Protein AF-A0A959HKR6-F1 (afdb_monomer_lite)

Secondary structure (DSSP, 8-state):
-HHHHHHHHHHHHTS-HHHHHSB-SSGGG-BHHHHHHHHHHHHHHHHHHHHHHHHHHH-

Radius of gyration: 15.31 Å; chains: 1; bounding box: 33×16×42 Å

pLDDT: mean 96.16, std 5.82, range [64.44, 98.62]

Sequence (59 aa):
MWANAEKFADHVENMPDEKLEEVFVDEKYGTYRRNIEGVIEHSYYHLGQISLIRKMILG

Foldseek 3Di:
DVVVVVVVVVVVVPDDPVQQQDCDPDPVCGGVVSVVVVVVVVVVVVVVVVVVVCVVVVD

Structure (mmCIF, N/CA/C/O backbone):
data_AF-A0A959HKR6-F1
#
_entry.id   AF-A0A959HKR6-F1
#
loop_
_atom_site.group_PDB
_atom_site.id
_atom_site.type_symbol
_atom_site.label_atom_id
_atom_site.label_alt_id
_atom_site.label_comp_id
_atom_site.label_asym_id
_atom_site.label_entity_id
_atom_site.label_seq_id
_atom_site.pdbx_PDB_ins_code
_atom_site.Cartn_x
_atom_site.Cartn_y
_atom_site.Cartn_z
_atom_site.occupancy
_atom_site.B_iso_or_equiv
_atom_site.auth_seq_id
_atom_site.auth_comp_id
_atom_site.auth_asym_id
_atom_site.auth_atom_id
_atom_site.pdbx_PDB_model_num
ATOM 1 N N . MET A 1 1 ? -3.554 -10.472 -10.498 1.00 64.44 1 MET A N 1
ATOM 2 C CA . MET A 1 1 ? -2.705 -9.430 -9.876 1.00 64.44 1 MET A CA 1
ATOM 3 C C . MET A 1 1 ? -3.467 -8.117 -9.721 1.00 64.44 1 MET A C 1
ATOM 5 O O . MET A 1 1 ? -3.605 -7.672 -8.597 1.00 64.44 1 MET A O 1
ATOM 9 N N . TRP A 1 2 ? -4.051 -7.557 -10.788 1.00 82.88 2 TRP A N 1
ATOM 10 C CA . TRP A 1 2 ? -4.820 -6.301 -10.722 1.00 82.88 2 TRP A CA 1
ATOM 11 C C . TRP A 1 2 ? -6.093 -6.437 -9.870 1.00 82.88 2 TRP A C 1
ATOM 13 O O . TRP A 1 2 ? -6.297 -5.652 -8.957 1.00 82.88 2 TRP A O 1
ATOM 23 N N . ALA A 1 3 ? -6.833 -7.539 -10.036 1.00 94.38 3 ALA A N 1
ATOM 24 C CA . ALA A 1 3 ? -7.986 -7.870 -9.190 1.00 94.38 3 ALA A CA 1
ATOM 25 C C . ALA A 1 3 ? -7.656 -8.043 -7.691 1.00 94.38 3 ALA A C 1
ATOM 27 O O . ALA A 1 3 ? -8.556 -7.997 -6.864 1.00 94.38 3 ALA A O 1
ATOM 28 N N . ASN A 1 4 ? -6.388 -8.275 -7.317 1.00 94.62 4 ASN A N 1
ATOM 29 C CA . ASN A 1 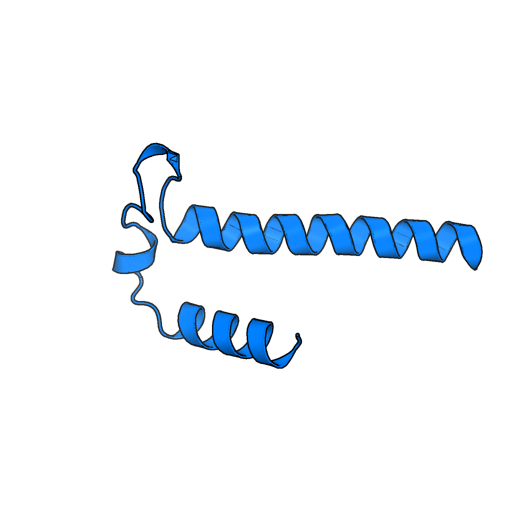4 ? -6.004 -8.333 -5.901 1.00 94.62 4 ASN A CA 1
ATOM 30 C C . ASN A 1 4 ? -5.761 -6.928 -5.343 1.00 94.62 4 ASN A C 1
ATOM 32 O O . ASN A 1 4 ? -6.099 -6.679 -4.194 1.00 94.62 4 ASN A O 1
ATOM 36 N N . ALA A 1 5 ? -5.187 -6.028 -6.151 1.00 94.31 5 ALA A N 1
ATOM 37 C CA . ALA A 1 5 ? -4.995 -4.631 -5.773 1.00 94.31 5 ALA A CA 1
ATOM 38 C C . ALA A 1 5 ? -6.342 -3.911 -5.622 1.00 94.31 5 ALA A C 1
ATOM 40 O O . ALA A 1 5 ? -6.531 -3.196 -4.648 1.00 94.31 5 ALA A O 1
ATOM 41 N N . GLU A 1 6 ? -7.284 -4.169 -6.532 1.00 96.75 6 GLU A N 1
ATOM 42 C CA . GLU A 1 6 ? -8.657 -3.655 -6.460 1.00 96.75 6 GLU A CA 1
ATOM 43 C C . GLU A 1 6 ? -9.373 -4.151 -5.198 1.00 96.75 6 GLU A C 1
ATOM 45 O O . GLU A 1 6 ? -9.754 -3.348 -4.359 1.00 96.75 6 GLU A O 1
ATOM 50 N N . LYS A 1 7 ? -9.403 -5.471 -4.959 1.00 97.44 7 LYS A N 1
ATOM 51 C CA . LYS A 1 7 ? -9.979 -6.036 -3.725 1.00 97.44 7 LYS A CA 1
ATOM 52 C C . LYS A 1 7 ? -9.341 -5.493 -2.446 1.00 97.44 7 LYS A C 1
ATOM 54 O O . LYS A 1 7 ? -10.028 -5.346 -1.440 1.00 97.44 7 LYS A O 1
ATOM 59 N N . PHE A 1 8 ? -8.029 -5.255 -2.460 1.00 96.19 8 PHE A N 1
ATOM 60 C CA . PHE A 1 8 ? -7.329 -4.657 -1.327 1.00 96.19 8 PHE A CA 1
ATOM 61 C C . PHE A 1 8 ? -7.770 -3.207 -1.108 1.00 96.19 8 PHE A C 1
ATOM 63 O O . PHE A 1 8 ? -8.099 -2.854 0.019 1.00 96.19 8 PHE A O 1
ATOM 70 N N . ALA A 1 9 ? -7.821 -2.398 -2.170 1.00 97.06 9 ALA A N 1
ATOM 71 C CA . ALA A 1 9 ? -8.286 -1.017 -2.102 1.00 97.06 9 ALA A CA 1
ATOM 72 C C . ALA A 1 9 ? -9.734 -0.935 -1.598 1.00 97.06 9 ALA A C 1
ATOM 74 O O . ALA A 1 9 ? -9.987 -0.199 -0.651 1.00 97.06 9 ALA A O 1
ATOM 75 N N . ASP A 1 10 ? -10.635 -1.772 -2.124 1.00 98.12 10 ASP A N 1
ATOM 76 C CA . ASP A 1 10 ? -12.030 -1.842 -1.675 1.00 98.12 10 ASP A CA 1
ATOM 77 C C . ASP A 1 10 ? -12.125 -2.198 -0.182 1.00 98.12 10 ASP A C 1
ATOM 79 O O . ASP A 1 10 ? -12.943 -1.647 0.552 1.00 98.12 10 ASP A O 1
ATOM 83 N N . HIS A 1 11 ? -11.290 -3.122 0.305 1.00 97.31 11 HIS A N 1
ATOM 84 C CA . HIS A 1 11 ? -11.252 -3.465 1.731 1.00 97.31 11 HIS A CA 1
ATOM 85 C C . HIS A 1 11 ? -10.734 -2.323 2.606 1.00 97.31 11 HIS A C 1
ATOM 87 O O . HIS A 1 11 ? -11.246 -2.138 3.707 1.00 97.31 11 HIS A O 1
ATOM 93 N N . VAL A 1 12 ? -9.730 -1.579 2.139 1.00 97.56 12 VAL A N 1
ATOM 94 C CA . VAL A 1 12 ? -9.204 -0.413 2.861 1.00 97.56 12 VAL A CA 1
ATOM 95 C C . VAL A 1 12 ? -10.233 0.718 2.881 1.00 97.56 12 VAL A C 1
ATOM 97 O O . VAL A 1 12 ? -10.440 1.310 3.932 1.00 97.56 12 VAL A O 1
ATOM 100 N N . GLU A 1 13 ? -10.917 0.983 1.767 1.00 97.81 13 GLU A N 1
ATOM 101 C CA . GLU A 1 13 ? -11.953 2.022 1.667 1.00 97.81 13 GLU A CA 1
ATOM 102 C C . GLU A 1 13 ? -13.137 1.763 2.608 1.00 97.81 13 GLU A C 1
ATOM 104 O O . GLU A 1 13 ? -13.677 2.691 3.202 1.00 97.81 13 GLU A O 1
ATOM 109 N N . ASN A 1 14 ? -13.522 0.497 2.783 1.00 97.94 14 ASN A N 1
ATOM 110 C CA . ASN A 1 14 ? -14.622 0.111 3.670 1.00 97.94 14 ASN A CA 1
ATOM 111 C C . ASN A 1 14 ? -14.187 -0.120 5.131 1.00 97.94 14 ASN A C 1
ATOM 113 O O . ASN A 1 14 ? -14.991 -0.580 5.947 1.00 97.94 14 ASN A O 1
ATOM 117 N N . MET A 1 15 ? -12.925 0.146 5.476 1.00 97.88 15 MET A N 1
ATOM 118 C CA . MET A 1 15 ? -12.417 -0.040 6.833 1.00 97.88 15 MET A CA 1
ATOM 119 C C . MET A 1 15 ? -12.860 1.122 7.738 1.00 97.88 15 MET A C 1
ATOM 121 O O . MET A 1 15 ? -12.677 2.276 7.362 1.00 97.88 15 MET A O 1
ATOM 125 N N . PRO A 1 16 ? -13.400 0.859 8.944 1.00 97.94 16 PRO A N 1
ATOM 126 C CA . PRO A 1 16 ? -13.677 1.922 9.906 1.00 97.94 16 PRO A CA 1
ATOM 127 C C . PRO A 1 16 ? -12.395 2.653 10.318 1.00 97.94 16 PRO A C 1
ATOM 129 O O . PRO A 1 16 ? -11.380 2.004 10.572 1.00 97.94 16 PRO A O 1
AT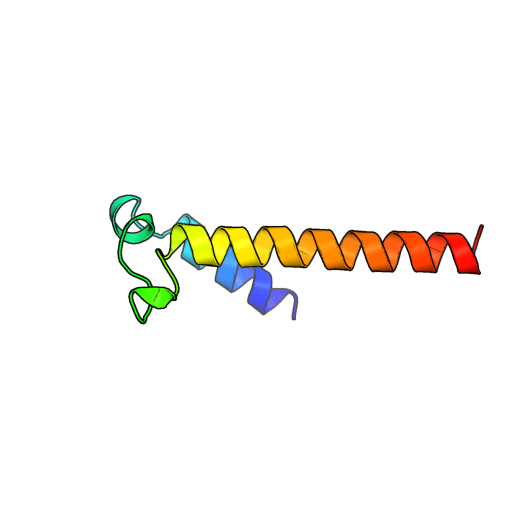OM 132 N N . ASP A 1 17 ? -12.458 3.972 10.488 1.00 97.50 17 ASP A N 1
ATOM 133 C CA . ASP A 1 17 ? -11.291 4.782 10.873 1.00 97.50 17 ASP A CA 1
ATOM 134 C C . ASP A 1 17 ? -10.632 4.299 12.175 1.00 97.50 17 ASP A C 1
ATOM 136 O O . ASP A 1 17 ? -9.411 4.248 12.283 1.00 97.50 17 ASP A O 1
ATOM 140 N N . GLU A 1 18 ? -11.424 3.863 13.155 1.00 98.12 18 GLU A N 1
ATOM 141 C CA . GLU A 1 18 ? -10.918 3.323 14.425 1.00 98.12 18 GLU A CA 1
ATOM 142 C C . GLU A 1 18 ? -10.044 2.078 14.214 1.00 98.12 18 GLU A C 1
ATOM 144 O O . GLU A 1 18 ? -9.037 1.894 14.900 1.00 98.12 18 GLU A O 1
ATOM 149 N N . LYS A 1 19 ? -10.373 1.258 13.207 1.00 97.94 19 LYS A N 1
ATOM 150 C CA . LYS A 1 19 ? -9.620 0.046 12.873 1.00 97.94 19 LYS A CA 1
ATOM 151 C C . LYS A 1 19 ? -8.231 0.372 12.327 1.00 97.94 19 LYS A C 1
ATOM 153 O O . LYS A 1 19 ? -7.302 -0.409 12.529 1.00 97.94 19 LYS A O 1
ATOM 158 N N . LEU A 1 20 ? -8.070 1.52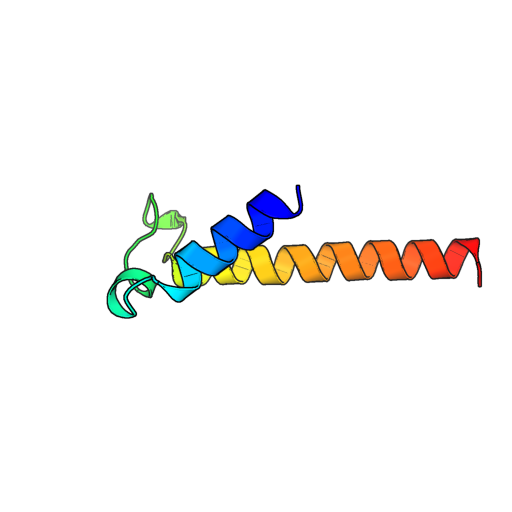2 11.670 1.00 98.06 20 LEU A N 1
ATOM 159 C CA . LEU A 1 20 ? -6.780 1.978 11.146 1.00 98.06 20 LEU A CA 1
ATOM 160 C C . LEU A 1 20 ? -5.760 2.229 12.267 1.00 98.06 20 LEU A C 1
ATOM 162 O O . LEU A 1 20 ? -4.559 2.042 12.049 1.00 98.06 20 LEU A O 1
ATOM 166 N N . GLU A 1 21 ? -6.230 2.598 13.459 1.00 98.06 21 GLU A N 1
ATOM 167 C CA . GLU A 1 21 ? -5.394 2.887 14.628 1.00 98.06 21 GLU A CA 1
ATOM 168 C C . GLU A 1 21 ? -5.130 1.664 15.517 1.00 98.06 21 GLU A C 1
ATOM 170 O O . GLU A 1 21 ? -4.272 1.715 16.399 1.00 98.06 21 GLU A O 1
ATOM 175 N N . GLU A 1 22 ? -5.810 0.541 15.280 1.00 98.44 22 GLU A N 1
ATOM 176 C CA . GLU A 1 22 ? -5.557 -0.697 16.015 1.00 98.44 22 GLU A CA 1
ATOM 177 C C . GLU A 1 22 ? -4.198 -1.312 15.656 1.00 98.44 22 GLU A C 1
ATOM 179 O O . GLU A 1 22 ? -3.716 -1.207 14.523 1.00 98.44 22 GLU A O 1
ATOM 184 N N . VAL A 1 23 ? -3.607 -2.025 16.622 1.00 98.25 23 VAL A N 1
ATOM 185 C CA . VAL A 1 23 ? -2.446 -2.897 16.396 1.00 98.25 23 VAL A CA 1
ATOM 186 C C . VAL A 1 23 ? -2.778 -3.895 15.295 1.00 98.25 23 VAL A C 1
ATOM 188 O O . VAL A 1 23 ? -3.842 -4.508 15.315 1.00 98.25 23 VAL A O 1
ATOM 191 N N . PHE A 1 24 ? -1.855 -4.070 14.351 1.00 95.50 24 PHE A N 1
ATOM 192 C CA . PHE A 1 24 ? -2.081 -4.915 13.189 1.00 95.50 24 PHE A CA 1
ATOM 193 C C . PHE A 1 24 ? -2.264 -6.404 13.555 1.00 95.50 24 PHE A C 1
ATOM 195 O O . PHE A 1 24 ? -3.384 -6.884 13.723 1.00 95.50 24 PHE A O 1
ATOM 202 N N . VAL A 1 25 ? -1.161 -7.149 13.653 1.00 95.19 25 VAL A N 1
ATOM 203 C CA . VAL A 1 25 ? -1.136 -8.584 14.019 1.00 95.19 25 VAL A CA 1
ATOM 204 C C . VAL A 1 25 ? -0.349 -8.797 15.311 1.00 95.19 25 VAL A C 1
ATOM 206 O O . VAL A 1 25 ? -0.699 -9.636 16.133 1.00 95.19 25 VAL A O 1
ATOM 209 N N . ASP A 1 26 ? 0.715 -8.021 15.485 1.00 96.69 26 ASP A N 1
ATOM 210 C CA . ASP A 1 26 ? 1.602 -7.990 16.645 1.00 96.69 26 ASP A CA 1
ATOM 211 C C . ASP A 1 26 ? 2.060 -6.531 16.782 1.00 96.69 26 ASP A C 1
ATOM 213 O O . ASP A 1 26 ? 2.267 -5.854 15.769 1.00 96.69 26 ASP A O 1
ATOM 217 N N . GLU A 1 27 ? 2.194 -6.042 18.014 1.00 96.19 27 GLU A N 1
ATOM 218 C CA . GLU A 1 27 ? 2.541 -4.650 18.325 1.00 96.19 27 GLU A CA 1
ATOM 219 C C . GLU A 1 27 ? 3.802 -4.176 17.598 1.00 96.19 27 GLU A C 1
ATOM 221 O O . GLU A 1 27 ? 3.872 -3.028 17.158 1.00 96.19 27 GLU A O 1
ATOM 226 N N . LYS A 1 28 ? 4.780 -5.067 17.382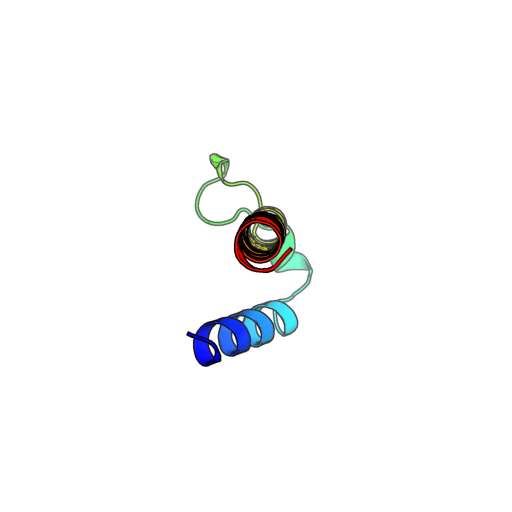 1.00 97.25 28 LYS A N 1
ATOM 227 C CA . LYS A 1 28 ? 6.026 -4.717 16.680 1.00 97.25 28 LYS A CA 1
ATOM 228 C C . LYS A 1 28 ? 5.823 -4.315 15.215 1.00 97.25 28 LYS A C 1
ATOM 230 O O . LYS A 1 28 ? 6.712 -3.702 14.629 1.00 97.25 28 LYS A O 1
ATOM 235 N N . TYR A 1 29 ? 4.691 -4.681 14.611 1.00 96.38 29 TYR A N 1
ATOM 236 C CA . TYR A 1 29 ? 4.346 -4.300 13.241 1.00 96.38 29 TYR A CA 1
ATOM 237 C C . TYR A 1 29 ? 3.585 -2.970 13.173 1.00 96.38 29 TYR A C 1
ATOM 239 O O . TYR A 1 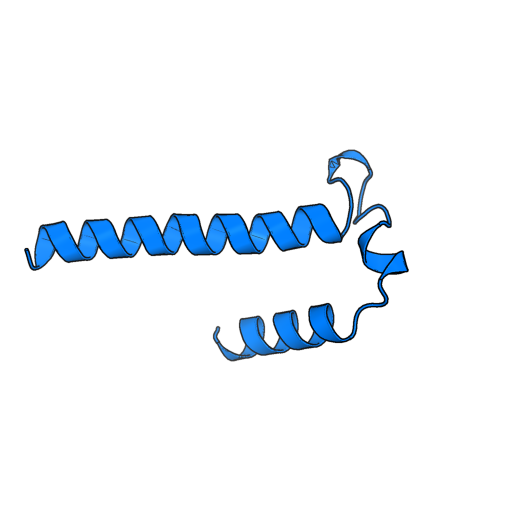29 ? 3.300 -2.500 12.075 1.00 96.38 29 TYR A O 1
ATOM 247 N N . GLY A 1 30 ? 3.284 -2.339 14.311 1.00 97.56 30 GLY A N 1
ATOM 248 C CA . GLY A 1 30 ? 2.530 -1.092 14.367 1.00 97.56 30 GLY A CA 1
ATOM 249 C C . GLY A 1 30 ? 1.047 -1.284 14.049 1.00 97.56 30 GLY A C 1
ATOM 250 O O . GLY A 1 30 ? 0.480 -2.358 14.263 1.00 97.56 30 GLY A O 1
ATOM 251 N N . THR A 1 31 ? 0.407 -0.224 13.559 1.00 98.62 31 THR A N 1
ATOM 252 C CA . THR A 1 31 ? -1.037 -0.205 13.301 1.00 98.62 31 THR A CA 1
ATOM 253 C C . THR A 1 31 ? -1.399 -0.696 11.899 1.00 98.62 31 THR A C 1
ATOM 255 O O . THR A 1 31 ? -0.531 -0.800 11.020 1.00 98.62 31 THR A O 1
ATOM 258 N N . TYR A 1 32 ? -2.686 -0.964 11.653 1.00 98.44 32 TYR A N 1
ATOM 259 C CA . TYR A 1 32 ? -3.193 -1.230 10.298 1.00 98.44 32 TYR A CA 1
ATOM 260 C C . TYR A 1 32 ? -2.814 -0.098 9.333 1.00 98.44 32 TYR A C 1
ATOM 262 O O . TYR A 1 32 ? -2.275 -0.376 8.258 1.00 98.44 32 TYR A O 1
ATOM 270 N N . ARG A 1 33 ? -2.986 1.169 9.743 1.00 98.38 33 ARG A N 1
ATOM 271 C CA . ARG A 1 33 ? -2.586 2.344 8.953 1.00 98.38 33 ARG A CA 1
ATOM 272 C C . ARG A 1 33 ? -1.122 2.286 8.535 1.00 98.38 33 ARG A C 1
ATOM 274 O O . ARG A 1 33 ? -0.834 2.364 7.344 1.00 98.38 33 ARG A O 1
ATOM 281 N N . ARG A 1 34 ? -0.203 2.070 9.484 1.00 98.06 34 ARG A N 1
ATOM 282 C CA . ARG A 1 34 ? 1.238 2.045 9.183 1.00 98.06 34 ARG A CA 1
ATOM 283 C C . ARG A 1 34 ? 1.599 0.960 8.167 1.00 98.06 34 ARG A C 1
ATOM 285 O O . ARG A 1 34 ? 2.471 1.178 7.322 1.00 98.06 34 ARG A O 1
ATOM 292 N N . ASN A 1 35 ? 0.943 -0.198 8.245 1.00 98.00 35 ASN A N 1
ATOM 293 C CA . ASN A 1 35 ? 1.160 -1.302 7.307 1.00 98.00 35 ASN A CA 1
ATOM 294 C C . ASN A 1 35 ? 0.623 -0.972 5.909 1.00 98.00 35 ASN A C 1
ATOM 296 O O . ASN A 1 35 ? 1.315 -1.219 4.922 1.00 98.00 35 ASN A O 1
ATOM 300 N N . ILE A 1 36 ? -0.568 -0.374 5.814 1.00 98.00 36 ILE A N 1
ATOM 301 C CA . ILE A 1 36 ? -1.158 0.059 4.538 1.00 98.00 36 ILE A CA 1
ATOM 302 C C . ILE A 1 36 ? -0.282 1.134 3.879 1.00 98.00 36 ILE A C 1
ATOM 304 O O . ILE A 1 36 ? 0.045 1.020 2.697 1.00 98.00 36 ILE A O 1
ATOM 308 N N . GLU A 1 37 ? 0.179 2.123 4.646 1.00 97.62 37 GLU A N 1
ATOM 309 C CA . GLU A 1 37 ? 1.145 3.127 4.182 1.00 97.62 37 GLU A CA 1
ATOM 310 C C . GLU A 1 37 ? 2.430 2.471 3.666 1.00 97.62 37 GLU A C 1
ATOM 312 O O . GLU A 1 37 ? 2.913 2.827 2.594 1.00 97.62 37 GLU A O 1
ATOM 317 N N . GLY A 1 38 ? 2.937 1.446 4.360 1.00 97.44 38 GLY A N 1
ATOM 318 C CA . GLY A 1 38 ? 4.103 0.679 3.916 1.00 97.44 38 GLY A CA 1
ATOM 319 C C . GLY A 1 38 ? 3.905 0.007 2.551 1.00 97.44 38 GLY A C 1
ATOM 320 O O . GLY A 1 38 ? 4.812 0.023 1.719 1.00 97.44 38 GLY A O 1
ATOM 321 N N . VAL A 1 39 ? 2.713 -0.532 2.271 1.00 96.62 39 VAL A N 1
ATOM 322 C CA . VAL A 1 39 ? 2.374 -1.099 0.951 1.00 96.62 39 VAL A CA 1
ATOM 323 C C . VAL A 1 39 ? 2.371 -0.015 -0.133 1.00 96.62 39 VAL A C 1
ATOM 325 O O . VAL A 1 39 ? 2.871 -0.249 -1.239 1.00 96.62 39 VAL A O 1
ATOM 328 N N . ILE A 1 40 ? 1.854 1.177 0.173 1.00 97.00 40 ILE A N 1
ATOM 329 C CA . ILE A 1 40 ? 1.834 2.321 -0.751 1.00 97.00 40 ILE A CA 1
ATOM 330 C C . ILE A 1 40 ? 3.266 2.792 -1.047 1.00 97.00 40 ILE A C 1
ATOM 332 O O . ILE A 1 40 ? 3.658 2.875 -2.213 1.00 97.00 40 ILE A O 1
ATOM 336 N N . GLU A 1 41 ? 4.073 3.029 -0.009 1.00 98.44 41 GLU A N 1
ATOM 337 C CA . GLU A 1 41 ? 5.488 3.416 -0.109 1.00 98.44 41 GLU A CA 1
ATOM 338 C C . GLU A 1 41 ? 6.280 2.416 -0.962 1.00 98.44 41 GLU A C 1
ATOM 340 O O . GLU A 1 41 ? 7.001 2.797 -1.888 1.00 98.44 41 GLU A O 1
ATOM 345 N N . HIS A 1 42 ? 6.102 1.121 -0.696 1.00 97.88 42 HIS A N 1
ATOM 346 C CA . HIS A 1 42 ? 6.784 0.049 -1.412 1.00 97.88 42 HIS A CA 1
ATOM 347 C C . HIS A 1 42 ? 6.369 -0.034 -2.889 1.00 97.88 42 HIS A C 1
ATOM 349 O O . HIS A 1 42 ? 7.209 -0.246 -3.769 1.00 97.88 42 HIS A O 1
ATOM 355 N N . SER A 1 43 ? 5.088 0.203 -3.183 1.00 96.44 43 SER A N 1
ATOM 356 C CA . SER A 1 43 ? 4.579 0.253 -4.558 1.00 96.44 43 SER A CA 1
ATOM 357 C C . SER A 1 43 ? 5.226 1.393 -5.349 1.00 96.44 43 SER A C 1
ATOM 359 O O . SER A 1 43 ? 5.697 1.182 -6.470 1.00 96.44 43 SER A O 1
ATOM 361 N N . TYR A 1 44 ? 5.332 2.587 -4.753 1.00 98.00 44 TYR A N 1
ATOM 362 C CA . TYR A 1 44 ? 6.020 3.721 -5.376 1.00 98.00 44 TYR A CA 1
ATOM 363 C C . TYR A 1 44 ? 7.526 3.494 -5.519 1.00 98.00 44 TYR A C 1
ATOM 365 O O . TYR A 1 44 ? 8.099 3.854 -6.550 1.00 98.00 44 TYR A O 1
ATOM 373 N N . TYR A 1 45 ? 8.165 2.859 -4.535 1.00 98.50 45 TYR A N 1
ATOM 374 C CA . TYR A 1 45 ? 9.579 2.498 -4.606 1.00 98.50 45 TYR A CA 1
ATOM 375 C C . TYR A 1 45 ? 9.875 1.627 -5.838 1.00 98.50 45 TYR A C 1
ATOM 377 O O . TYR A 1 45 ? 10.755 1.954 -6.641 1.00 98.50 45 TYR A O 1
ATOM 385 N N . HIS A 1 46 ? 9.091 0.567 -6.052 1.00 97.75 46 HIS A N 1
ATOM 386 C CA . HIS A 1 46 ? 9.253 -0.305 -7.216 1.00 97.75 46 HIS A CA 1
ATOM 387 C C . HIS A 1 46 ? 8.853 0.357 -8.534 1.00 97.75 46 HIS A C 1
ATOM 389 O O . HIS A 1 46 ? 9.529 0.157 -9.546 1.00 97.75 46 HIS A O 1
ATOM 395 N N . LEU A 1 47 ? 7.819 1.200 -8.539 1.00 97.94 47 LEU A N 1
ATOM 396 C CA . LEU A 1 47 ? 7.477 1.990 -9.722 1.00 97.94 47 LEU A CA 1
ATOM 397 C C . LEU A 1 47 ? 8.638 2.910 -10.136 1.00 97.94 47 LEU A C 1
ATOM 399 O O . LEU A 1 47 ? 8.955 3.015 -11.324 1.00 97.94 47 LEU A O 1
ATOM 403 N N . GLY A 1 48 ? 9.311 3.530 -9.164 1.00 98.31 48 GLY A N 1
ATOM 404 C CA . GLY A 1 48 ? 10.521 4.319 -9.385 1.00 98.31 48 GLY A CA 1
ATOM 405 C C . GLY A 1 48 ? 11.635 3.501 -10.040 1.00 98.31 48 GLY A C 1
ATOM 406 O O . GLY A 1 48 ? 12.190 3.924 -11.054 1.00 98.31 48 GLY A O 1
ATOM 407 N N . GLN A 1 49 ? 11.911 2.299 -9.526 1.00 98.56 49 GLN A N 1
ATOM 408 C CA . GLN A 1 49 ? 12.902 1.387 -10.112 1.00 98.56 49 GLN A CA 1
ATOM 409 C C . GLN A 1 49 ? 12.564 1.011 -11.561 1.00 98.56 49 GLN A C 1
ATOM 411 O O . GLN A 1 49 ? 13.425 1.104 -12.436 1.00 98.56 49 GLN A O 1
ATOM 416 N N . ILE A 1 50 ? 11.307 0.650 -11.840 1.00 98.12 50 ILE A N 1
ATOM 417 C CA . ILE A 1 50 ? 10.841 0.317 -13.196 1.00 98.12 50 ILE A CA 1
ATOM 418 C C . ILE A 1 50 ? 11.015 1.518 -14.135 1.00 98.12 50 ILE A C 1
ATOM 420 O O . ILE A 1 50 ? 11.493 1.365 -15.260 1.00 98.12 50 ILE A O 1
ATOM 424 N N . SER A 1 51 ? 10.672 2.723 -13.671 1.00 98.12 51 SER A N 1
ATOM 425 C CA . SER A 1 51 ? 10.834 3.962 -14.437 1.00 98.12 51 SER A CA 1
ATOM 426 C C . SER A 1 51 ? 12.300 4.236 -14.789 1.00 98.12 51 SER A C 1
ATOM 428 O O . SER A 1 51 ? 12.603 4.576 -15.935 1.00 98.12 51 SER A O 1
ATOM 430 N N . LEU A 1 52 ? 13.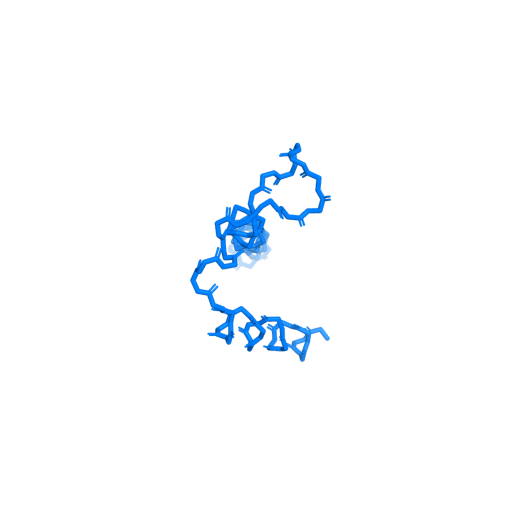223 4.033 -13.842 1.00 98.44 52 LEU A N 1
ATOM 431 C CA . LEU A 1 52 ? 14.662 4.180 -14.076 1.00 98.44 52 LEU A CA 1
ATOM 432 C C . LEU A 1 52 ? 15.187 3.149 -15.079 1.00 98.44 52 LEU A C 1
ATOM 434 O O . LEU A 1 52 ? 15.843 3.533 -16.043 1.00 98.44 52 LEU A O 1
ATOM 438 N N . ILE A 1 53 ? 14.843 1.869 -14.914 1.00 98.44 53 ILE A N 1
ATOM 439 C CA . ILE A 1 53 ? 15.244 0.807 -15.850 1.00 98.44 53 ILE A CA 1
ATOM 440 C C . ILE A 1 53 ? 14.741 1.121 -17.262 1.00 98.44 53 ILE A C 1
ATOM 442 O O . ILE A 1 53 ? 15.501 1.045 -18.225 1.00 98.44 53 ILE A O 1
ATOM 446 N N . ARG A 1 54 ? 13.477 1.543 -17.397 1.00 98.12 54 ARG A N 1
ATOM 447 C CA . ARG A 1 54 ? 12.906 1.937 -18.689 1.00 98.12 54 ARG A CA 1
ATOM 448 C C . ARG A 1 54 ? 13.702 3.070 -19.339 1.00 98.12 54 ARG A C 1
ATOM 450 O O . ARG A 1 54 ? 13.950 3.006 -20.539 1.00 98.12 54 ARG A O 1
ATOM 457 N N . LYS A 1 55 ? 14.107 4.085 -18.567 1.00 97.94 55 LYS A N 1
ATOM 458 C CA . LYS A 1 55 ? 14.950 5.188 -19.058 1.00 97.94 55 LYS A CA 1
ATOM 459 C C . LYS A 1 55 ? 16.350 4.728 -19.463 1.00 97.94 55 LYS A C 1
ATOM 461 O O . LYS A 1 55 ? 16.896 5.291 -20.391 1.00 97.94 55 LYS A O 1
ATOM 466 N N . MET A 1 56 ? 16.925 3.726 -18.802 1.00 97.81 56 MET A N 1
ATOM 467 C CA . MET A 1 56 ? 18.251 3.205 -19.164 1.00 97.81 56 MET A CA 1
ATOM 468 C C . MET A 1 56 ? 18.236 2.369 -20.451 1.00 97.81 56 MET A C 1
ATOM 470 O O . MET A 1 56 ? 19.253 2.291 -21.128 1.00 97.81 56 MET A O 1
ATOM 474 N N . ILE A 1 57 ? 17.110 1.719 -20.771 1.00 97.81 57 ILE A N 1
ATOM 475 C CA . ILE A 1 57 ? 16.973 0.861 -21.963 1.00 97.81 57 ILE A CA 1
ATOM 476 C C . ILE A 1 57 ? 16.493 1.651 -23.188 1.00 97.81 57 ILE A C 1
ATOM 478 O O . ILE A 1 57 ? 16.903 1.353 -24.305 1.00 97.81 57 ILE A O 1
ATOM 482 N N . LEU A 1 58 ? 15.577 2.605 -22.992 1.00 94.56 58 LEU A N 1
ATOM 483 C CA . LEU A 1 58 ? 14.905 3.340 -24.074 1.00 94.56 58 LEU A CA 1
ATOM 484 C C . LEU A 1 58 ? 15.304 4.821 -24.159 1.00 94.56 58 LEU A C 1
ATOM 486 O O . LEU A 1 58 ? 14.747 5.536 -24.994 1.00 94.56 58 LEU A O 1
ATOM 490 N N . GLY A 1 59 ? 16.157 5.290 -23.247 1.00 70.56 59 GLY A N 1
ATOM 491 C CA . GLY A 1 59 ? 16.661 6.665 -23.207 1.00 70.56 59 GLY A CA 1
ATOM 492 C C . GLY A 1 59 ? 17.960 6.844 -23.967 1.00 70.56 59 GLY A C 1
ATOM 493 O O . GLY A 1 59 ? 18.682 5.843 -24.164 1.00 70.56 59 GLY A O 1
#